Protein AF-A0A254SSS3-F1 (afdb_monomer)

Foldseek 3Di:
DDDDDDDDDDDDDDDDDDDDDDDPDPPPDDDDDDDAWEKEKDKAADPDDKDWAAPDVVCVVVVPRPRTDIDGDDIWIWIQTPQQKIWTWDPPDPFTKIWIAHPVRDTDIDGPVRCVVRHDYDDDPPD

Mean predicted aligned error: 16.06 Å

Radius of gyration: 29.89 Å; Cα contacts (8 Å, |Δi|>4): 158; chains: 1; bounding box: 47×38×108 Å

Solvent-accessible surface area (backbone atoms only — not comparable to full-atom values): 8416 Å² total; per-residue (Å²): 139,92,79,89,81,84,88,77,94,72,90,79,84,84,86,82,82,88,90,80,82,88,79,92,69,89,71,88,65,86,88,70,101,66,88,59,40,50,21,38,62,46,78,52,60,70,93,72,66,77,45,71,56,46,91,47,70,65,37,64,75,72,70,50,59,90,82,27,49,80,42,68,70,73,66,45,54,35,34,49,29,81,82,55,33,42,30,32,60,54,89,85,51,98,63,59,35,34,50,29,30,39,88,83,67,54,76,48,79,32,49,57,67,58,42,61,71,49,37,40,74,64,65,74,89,84,127

Secondary structure (DSSP, 8-state):
-------------------S-----------SS--PEEEEEEEE--SS--EEE-SSHHHHHHT--TTSEEEPPPPEEEEEETTS-EEEE-SS-SS-EEEEE-TT--EEEEEHHHHHHHEEEE-----

pLDDT: mean 74.55, std 17.22, range [40.41, 95.38]

Sequence (127 aa):
MIKKHWKKFLLSLCALFWSGCSDDSSSDSPSAGNKLIACDLEQICPEYGIFYDCENEEDRISGNFENCTMSYPACTDTYYCEDDVTCFQSTDDETKTFDCRDEKDNKTVYTEDEFKSKYYVDGQRIH

Structure (mmCIF, N/CA/C/O backbone):
data_AF-A0A254SSS3-F1
#
_entry.id   AF-A0A254SSS3-F1
#
loop_
_atom_site.group_PDB
_atom_site.id
_atom_site.type_symbol
_atom_site.label_atom_id
_atom_site.label_alt_id
_atom_site.label_comp_id
_atom_site.label_asym_id
_atom_site.label_entity_id
_atom_site.label_seq_id
_atom_site.pdbx_PDB_ins_code
_atom_site.Cartn_x
_atom_site.Cartn_y
_atom_site.Cartn_z
_atom_site.occupancy
_atom_site.B_iso_or_equiv
_atom_site.auth_seq_id
_atom_site.auth_comp_id
_atom_site.auth_asym_id
_atom_site.auth_atom_id
_atom_site.pdbx_PDB_model_num
ATOM 1 N N . MET A 1 1 ? -28.587 -22.514 75.766 1.00 40.41 1 MET A N 1
ATOM 2 C CA . MET A 1 1 ? -27.431 -23.181 76.409 1.00 40.41 1 MET A CA 1
ATOM 3 C C . MET A 1 1 ? -26.254 -23.138 75.451 1.00 40.41 1 MET A C 1
ATOM 5 O O . MET A 1 1 ? -26.290 -23.775 74.410 1.00 40.41 1 MET 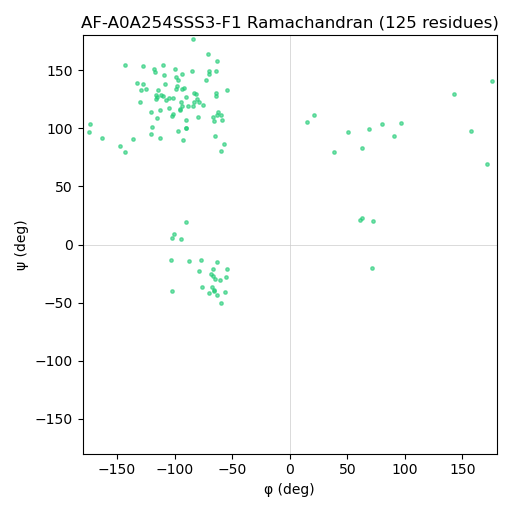A O 1
ATOM 9 N N . ILE A 1 2 ? -25.267 -22.312 75.788 1.00 50.38 2 ILE A N 1
ATOM 10 C CA . ILE A 1 2 ? -24.071 -21.999 75.001 1.00 50.38 2 ILE A CA 1
ATOM 11 C C . ILE A 1 2 ? -22.993 -23.034 75.347 1.00 50.38 2 ILE A C 1
ATOM 13 O O . ILE A 1 2 ? -22.585 -23.129 76.505 1.00 50.38 2 ILE A O 1
ATOM 17 N N . LYS A 1 3 ? -22.532 -23.814 74.366 1.00 55.88 3 LYS A N 1
ATOM 18 C CA . LYS A 1 3 ? -21.337 -24.668 74.483 1.00 55.88 3 LYS A CA 1
ATOM 19 C C . LYS A 1 3 ? -20.357 -24.205 73.402 1.00 55.88 3 LYS A C 1
ATOM 21 O O . LYS A 1 3 ? -20.606 -24.390 72.223 1.00 55.88 3 LYS A O 1
ATOM 26 N N . LYS A 1 4 ? -19.425 -23.320 73.768 1.00 55.06 4 LYS A N 1
ATOM 27 C CA . LYS A 1 4 ? -18.011 -23.653 74.028 1.00 55.06 4 LYS A CA 1
ATOM 28 C C . LYS A 1 4 ? -17.389 -24.464 72.885 1.00 55.06 4 LYS A C 1
ATOM 30 O O . LYS A 1 4 ? -17.483 -25.679 72.909 1.00 55.06 4 LYS A O 1
ATOM 35 N N . HIS A 1 5 ? -16.688 -23.787 71.975 1.00 59.03 5 HIS A N 1
ATOM 36 C CA . HIS A 1 5 ? -15.288 -24.101 71.667 1.00 59.03 5 HIS A CA 1
ATOM 37 C C . HIS A 1 5 ? -14.625 -22.936 70.915 1.00 59.03 5 HIS A C 1
ATOM 39 O O . HIS A 1 5 ? -14.657 -22.815 69.698 1.00 59.03 5 HIS A O 1
ATOM 45 N N . TRP A 1 6 ? -14.026 -22.055 71.717 1.00 54.56 6 TRP A N 1
ATOM 46 C CA . TRP A 1 6 ? -12.891 -21.213 71.353 1.00 54.56 6 TRP A CA 1
ATOM 47 C C . TRP A 1 6 ? -11.673 -22.095 71.020 1.00 54.56 6 TRP A C 1
ATOM 49 O O . TRP A 1 6 ? -11.554 -23.197 71.559 1.00 54.56 6 TRP A O 1
ATOM 59 N N . LYS A 1 7 ? -10.733 -21.527 70.252 1.00 49.38 7 LYS A N 1
ATOM 60 C CA . LYS A 1 7 ? -9.456 -22.078 69.744 1.00 49.38 7 LYS A CA 1
ATOM 61 C C . LYS A 1 7 ? -9.554 -22.762 68.378 1.00 49.38 7 LYS A C 1
ATOM 63 O O . LYS A 1 7 ? -9.687 -23.976 68.287 1.00 49.38 7 LYS A O 1
ATOM 68 N N . LYS A 1 8 ? -9.287 -21.984 67.329 1.00 54.78 8 LYS A N 1
ATOM 69 C CA . LYS A 1 8 ? -7.950 -21.911 66.708 1.00 54.78 8 LYS A CA 1
ATOM 70 C C . LYS A 1 8 ? -7.961 -20.822 65.629 1.00 54.78 8 LYS A C 1
ATOM 72 O O . LYS A 1 8 ? -8.379 -21.049 64.505 1.00 54.78 8 LYS A O 1
ATOM 77 N N . PHE A 1 9 ? -7.490 -19.635 66.009 1.00 56.31 9 PHE A N 1
ATOM 78 C CA . PHE A 1 9 ? -6.799 -18.747 65.079 1.00 56.31 9 PHE A CA 1
ATOM 79 C C . PHE A 1 9 ? -5.530 -19.488 64.627 1.00 56.31 9 PHE A C 1
ATOM 81 O O . PHE A 1 9 ? -4.640 -19.729 65.440 1.00 56.31 9 PHE A O 1
ATOM 88 N N . LEU A 1 10 ? -5.488 -19.889 63.363 1.00 58.09 10 LEU A N 1
ATOM 89 C CA . LEU A 1 10 ? -4.288 -20.224 62.591 1.00 58.09 10 LEU A CA 1
ATOM 90 C C . LEU A 1 10 ? -4.552 -19.549 61.241 1.00 58.09 10 LEU A C 1
ATOM 92 O O . LEU A 1 10 ? -5.378 -20.018 60.473 1.00 58.09 10 LEU A O 1
ATOM 96 N N . LEU A 1 11 ? -4.146 -18.300 61.028 1.00 52.53 11 LEU A N 1
ATOM 97 C CA . LEU A 1 11 ? -2.780 -17.927 60.663 1.00 52.53 11 LEU A CA 1
ATOM 98 C C . LEU A 1 11 ? -2.155 -18.941 59.692 1.00 52.53 11 LEU A C 1
ATOM 100 O O . LEU A 1 11 ? -1.380 -19.805 60.085 1.00 52.53 11 LEU A O 1
ATOM 104 N N . SER A 1 12 ? -2.508 -18.824 58.415 1.00 53.50 12 SER A N 1
ATOM 105 C CA . SER A 1 12 ? -1.631 -19.238 57.322 1.00 53.50 12 SER A CA 1
ATOM 106 C C . SER A 1 12 ? -1.887 -18.313 56.133 1.00 53.50 12 SER A C 1
ATOM 108 O O . SER A 1 12 ? -2.748 -18.539 55.290 1.00 53.50 12 SER A O 1
ATOM 110 N N . LEU A 1 13 ? -1.189 -17.180 56.178 1.00 53.59 13 LEU A N 1
ATOM 111 C CA . LEU A 1 13 ? -0.865 -16.358 55.023 1.00 53.59 13 LEU A CA 1
ATOM 112 C C . LEU A 1 13 ? 0.408 -16.936 54.386 1.00 53.59 13 LEU A C 1
ATOM 114 O O . LEU A 1 13 ? 1.287 -17.410 55.105 1.00 53.59 13 LEU A O 1
ATOM 118 N N . CYS A 1 14 ? 0.489 -16.771 53.065 1.00 52.72 14 CYS A N 1
ATOM 119 C CA . CYS A 1 14 ? 1.656 -16.887 52.181 1.00 52.72 14 CYS A CA 1
ATOM 120 C C . CYS A 1 14 ? 1.879 -18.223 51.442 1.00 52.72 14 CYS A C 1
ATOM 122 O O . CYS A 1 14 ? 2.429 -19.183 51.966 1.00 52.72 14 CYS A O 1
ATOM 124 N N . ALA A 1 15 ? 1.545 -18.146 50.148 1.00 50.53 15 ALA A N 1
ATOM 125 C CA . ALA A 1 15 ? 2.435 -18.402 49.013 1.00 50.53 15 ALA A CA 1
ATOM 126 C C . ALA A 1 15 ? 2.917 -19.836 48.747 1.00 50.53 15 ALA A C 1
ATOM 128 O O . ALA A 1 15 ? 3.954 -20.255 49.242 1.00 50.53 15 ALA A O 1
ATOM 129 N N . LEU A 1 16 ? 2.237 -20.478 47.794 1.00 53.62 16 LEU A N 1
ATOM 130 C CA . LEU A 1 16 ? 2.827 -21.283 46.717 1.00 53.62 16 LEU A CA 1
ATOM 131 C C . LEU A 1 16 ? 1.952 -21.013 45.476 1.00 53.62 16 LEU A C 1
ATOM 133 O O . LEU A 1 16 ? 0.900 -21.614 45.306 1.00 53.62 16 LEU A O 1
ATOM 137 N N . PHE A 1 17 ? 2.124 -19.896 44.768 1.00 50.34 17 PHE A N 1
ATOM 138 C CA . PHE A 1 17 ? 2.997 -19.796 43.592 1.00 50.34 17 PHE A CA 1
ATOM 139 C C . PHE A 1 17 ? 3.419 -21.160 43.004 1.00 50.34 17 PHE A C 1
ATOM 141 O O . PHE A 1 17 ? 4.295 -21.829 43.538 1.00 50.34 17 PHE A O 1
ATOM 148 N N . TRP A 1 18 ? 2.787 -21.479 41.866 1.00 54.44 18 TRP A N 1
ATOM 149 C CA . TRP A 1 18 ? 3.281 -22.274 40.735 1.00 54.44 18 TRP A CA 1
ATOM 150 C C . TRP A 1 18 ? 3.256 -23.799 40.852 1.00 54.44 18 TRP A C 1
ATOM 152 O O . TRP A 1 18 ? 4.148 -24.408 41.429 1.00 54.44 18 TRP A O 1
ATOM 162 N N . SER A 1 19 ? 2.273 -24.409 40.178 1.00 47.38 19 SER A N 1
ATOM 163 C CA 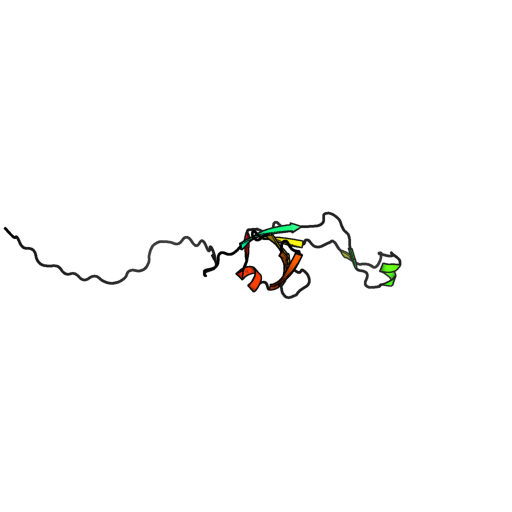. SER A 1 19 ? 2.421 -25.624 39.354 1.00 47.38 19 SER A CA 1
ATOM 164 C C . SER A 1 19 ? 1.100 -25.903 38.625 1.00 47.38 19 SER A C 1
ATOM 166 O O . SER A 1 19 ? 0.151 -26.377 39.245 1.00 47.38 19 SER A O 1
ATOM 168 N N . GLY A 1 20 ? 1.022 -25.603 37.325 1.00 40.75 20 GLY A N 1
ATOM 169 C CA . GLY A 1 20 ? -0.130 -25.978 36.499 1.00 40.75 20 GLY A CA 1
ATOM 170 C C . GLY A 1 20 ? -0.131 -25.368 35.097 1.00 40.75 20 GLY A C 1
ATOM 171 O O . GLY A 1 20 ? -0.934 -24.480 34.855 1.00 40.75 20 GLY A O 1
ATOM 172 N N . CYS A 1 21 ? 0.807 -25.835 34.259 1.00 46.03 21 CYS A N 1
ATOM 173 C CA . CY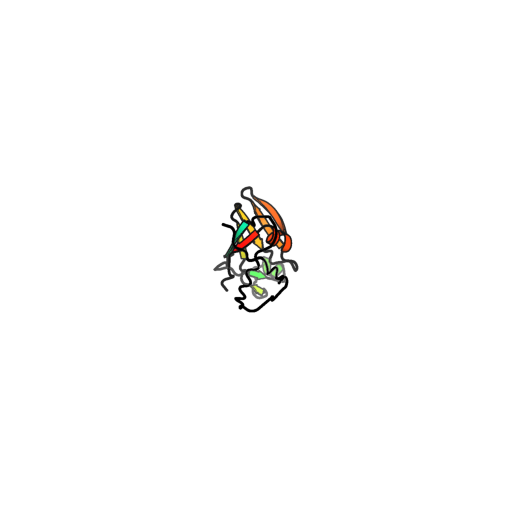S A 1 21 ? 0.884 -25.864 32.780 1.00 46.03 21 CYS A CA 1
ATOM 174 C C . CYS A 1 21 ? 0.002 -24.870 31.993 1.00 46.03 21 CYS A C 1
ATOM 176 O O . CYS A 1 21 ? -1.218 -24.963 32.037 1.00 46.03 21 CYS A O 1
ATOM 178 N N . SER A 1 22 ? 0.565 -23.861 31.318 1.00 50.00 22 SER A N 1
ATOM 179 C CA . SER A 1 22 ? 1.299 -23.928 30.031 1.00 50.00 22 SER A CA 1
ATOM 180 C C . SER A 1 22 ? 0.438 -24.413 28.867 1.00 50.00 22 SER A C 1
ATOM 182 O O . SER A 1 22 ? 0.528 -25.571 28.482 1.00 50.00 22 SER A O 1
ATOM 184 N N . ASP A 1 23 ? -0.307 -23.477 28.283 1.00 40.50 23 ASP A N 1
ATOM 185 C CA . ASP A 1 23 ? -0.490 -23.407 26.837 1.00 40.50 23 ASP A CA 1
ATOM 186 C C . ASP A 1 23 ? 0.054 -22.041 26.405 1.00 40.50 23 ASP A C 1
ATOM 188 O O . ASP A 1 23 ? -0.570 -21.000 26.621 1.00 40.50 23 ASP A O 1
ATOM 192 N N . ASP A 1 24 ? 1.276 -22.047 25.870 1.00 50.28 24 ASP A N 1
ATOM 193 C CA . ASP A 1 24 ? 1.821 -20.931 25.102 1.00 50.28 24 ASP A CA 1
ATOM 194 C C . ASP A 1 24 ? 0.978 -20.798 23.830 1.00 50.28 24 ASP A C 1
ATOM 196 O O . ASP A 1 24 ? 1.208 -21.458 22.819 1.00 50.28 24 ASP A O 1
ATOM 200 N N . SER A 1 25 ? -0.042 -19.952 23.888 1.00 41.22 25 SER A N 1
ATOM 201 C CA . SER A 1 25 ? -0.570 -19.289 22.705 1.00 41.22 25 SER A CA 1
ATOM 202 C C . SER A 1 25 ? -0.249 -17.815 22.861 1.00 41.22 25 SER A C 1
ATOM 204 O O . SER A 1 25 ? -0.997 -17.061 23.482 1.00 41.22 25 SER A O 1
ATOM 206 N N . SER A 1 26 ? 0.910 -17.425 22.324 1.00 49.41 26 SER A N 1
ATOM 207 C CA . SER A 1 26 ? 1.226 -16.038 21.992 1.00 49.41 26 SER A CA 1
ATOM 208 C C . SER A 1 26 ? 0.165 -15.513 21.031 1.00 49.41 26 SER A C 1
ATOM 210 O O . SER A 1 26 ? 0.313 -15.568 19.815 1.00 49.41 26 SER A O 1
ATOM 212 N N . SER A 1 27 ? -0.927 -15.005 21.583 1.00 40.78 27 SER A N 1
ATOM 213 C CA . SER A 1 27 ? -1.702 -13.959 20.944 1.00 40.78 27 SER A CA 1
ATOM 214 C C . SER A 1 27 ? -1.154 -12.644 21.478 1.00 40.78 27 SER A C 1
ATOM 216 O O . SER A 1 27 ? -1.608 -12.158 22.518 1.00 40.78 27 SER A O 1
ATOM 218 N N . ASP A 1 28 ? -0.152 -12.103 20.783 1.00 44.84 28 ASP A N 1
ATOM 219 C CA . ASP A 1 28 ? 0.258 -10.704 20.894 1.00 44.84 28 ASP A CA 1
ATOM 220 C C . ASP A 1 28 ? -0.941 -9.823 20.509 1.00 44.84 28 ASP A C 1
ATOM 222 O O . ASP A 1 28 ? -1.097 -9.373 19.379 1.00 44.84 28 ASP A O 1
ATOM 226 N N . SER A 1 29 ? -1.856 -9.637 21.457 1.00 49.75 29 SER A N 1
ATOM 227 C CA . SER A 1 29 ? -2.894 -8.617 21.395 1.00 49.75 29 SER A CA 1
ATOM 228 C C . SER A 1 29 ? -2.268 -7.311 21.880 1.00 49.75 29 SER A C 1
ATOM 230 O O . SER A 1 29 ? -1.780 -7.282 23.016 1.00 49.75 29 SER A O 1
ATOM 232 N N . PRO A 1 30 ? -2.266 -6.224 21.087 1.00 52.53 30 PRO A N 1
ATOM 233 C CA . PRO A 1 30 ? -1.678 -4.967 21.518 1.00 52.53 30 PRO A CA 1
ATOM 234 C C . PRO A 1 30 ? -2.425 -4.432 22.739 1.00 52.53 30 PRO A C 1
ATOM 236 O O . PRO A 1 30 ? -3.601 -4.067 22.703 1.00 52.53 30 PRO A O 1
ATOM 239 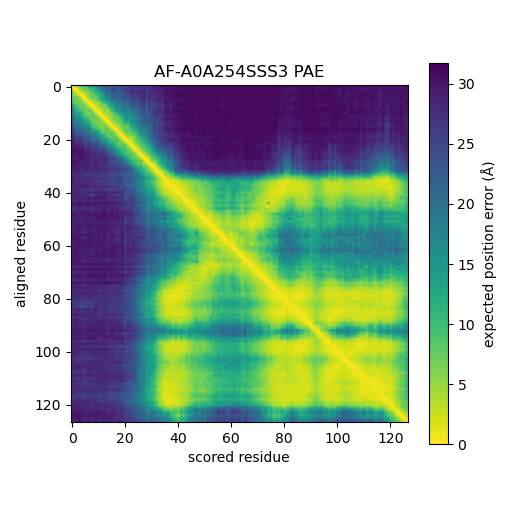N N . SER A 1 31 ? -1.713 -4.391 23.853 1.00 51.03 31 SER A N 1
ATOM 240 C CA . SER A 1 31 ? -2.094 -3.688 25.063 1.00 51.03 31 SER A CA 1
ATOM 241 C C . SER A 1 31 ? -2.116 -2.177 24.804 1.00 51.03 31 SER A C 1
ATOM 243 O O . SER A 1 31 ? -1.043 -1.587 24.720 1.00 51.03 31 SER A O 1
ATOM 245 N N . ALA A 1 32 ? -3.302 -1.559 24.697 1.00 42.59 32 ALA A N 1
ATOM 246 C CA . ALA A 1 32 ? -3.665 -0.256 25.296 1.00 42.59 32 ALA A CA 1
ATOM 247 C C . ALA A 1 32 ? -4.845 0.432 24.571 1.00 42.59 32 ALA A C 1
ATOM 249 O O . ALA A 1 32 ? -4.663 1.171 23.612 1.00 42.59 32 ALA A O 1
ATOM 250 N N . GLY A 1 33 ? -6.060 0.275 25.106 1.00 49.06 33 GLY A N 1
ATOM 251 C CA . GLY A 1 33 ? -7.089 1.331 25.156 1.00 49.06 33 GLY A CA 1
ATOM 252 C C . GLY A 1 33 ? -7.813 1.783 23.879 1.00 49.06 33 GLY A C 1
ATOM 253 O O . GLY A 1 33 ? -8.909 2.322 24.014 1.00 49.06 33 GLY A O 1
ATOM 254 N N . ASN A 1 34 ? -7.285 1.547 22.680 1.00 60.50 34 ASN A N 1
ATOM 255 C CA . ASN A 1 34 ? -7.914 1.958 21.423 1.00 60.50 34 ASN A CA 1
ATOM 256 C C . ASN A 1 34 ? -8.294 0.726 20.597 1.00 60.50 34 ASN A C 1
ATOM 258 O O . ASN A 1 34 ? -7.473 -0.161 20.375 1.00 60.50 34 ASN A O 1
ATOM 262 N N . LYS A 1 35 ? -9.553 0.663 20.152 1.00 82.38 35 LYS A N 1
ATOM 263 C CA . LYS A 1 35 ? -10.014 -0.363 19.212 1.00 82.38 35 LYS A CA 1
ATOM 264 C C . LYS A 1 35 ? -9.299 -0.122 17.876 1.00 82.38 35 LYS A C 1
ATOM 266 O O . LYS A 1 35 ? -9.580 0.883 17.231 1.00 82.38 35 LYS A O 1
ATOM 271 N N . LEU A 1 36 ? -8.372 -1.007 17.508 1.00 86.31 36 LEU A N 1
ATOM 272 C CA . LEU A 1 36 ? -7.731 -0.990 16.191 1.00 86.31 36 LEU A CA 1
ATOM 273 C C . LEU A 1 36 ? -8.773 -1.256 15.100 1.00 86.31 36 LEU A C 1
ATOM 275 O O . LEU A 1 36 ? -9.761 -1.957 15.338 1.00 86.31 36 LEU A O 1
ATOM 279 N N . ILE A 1 37 ? -8.548 -0.680 13.925 1.00 90.25 37 ILE A N 1
ATOM 280 C CA . ILE A 1 37 ? -9.398 -0.869 12.746 1.00 90.25 37 ILE A CA 1
ATOM 281 C C . ILE A 1 37 ? -8.858 -2.067 11.969 1.00 90.25 37 ILE A C 1
ATOM 283 O O . ILE A 1 37 ? -7.660 -2.117 11.691 1.00 90.25 37 ILE A O 1
ATOM 287 N N . ALA A 1 38 ? -9.714 -3.039 11.660 1.00 90.50 38 ALA A N 1
ATOM 288 C CA . ALA A 1 38 ? -9.292 -4.199 10.888 1.00 90.50 38 ALA A CA 1
ATOM 289 C C . ALA A 1 38 ? -9.061 -3.809 9.420 1.00 90.50 38 ALA A C 1
ATOM 291 O O . ALA A 1 38 ? -9.812 -3.000 8.872 1.00 90.50 38 ALA A O 1
ATOM 292 N N . CYS A 1 39 ? -8.027 -4.378 8.804 1.00 91.50 39 CYS A N 1
ATOM 293 C CA . CYS A 1 39 ? -7.778 -4.280 7.373 1.00 91.50 39 CYS A CA 1
ATOM 294 C C . CYS A 1 39 ? -7.471 -5.653 6.781 1.00 91.50 39 CYS A C 1
ATOM 296 O O . CYS A 1 39 ? -6.689 -6.416 7.350 1.00 91.50 39 CYS A O 1
ATOM 298 N N . ASP A 1 40 ? -8.011 -5.912 5.600 1.00 90.50 40 ASP A N 1
ATOM 299 C CA . ASP A 1 40 ? -7.729 -7.107 4.818 1.00 90.50 40 ASP A CA 1
ATOM 300 C C . ASP A 1 40 ? -6.567 -6.829 3.859 1.00 90.50 40 ASP A C 1
ATOM 302 O O . ASP A 1 40 ? -6.530 -5.788 3.199 1.00 90.50 40 ASP A O 1
ATOM 306 N N . LEU A 1 41 ? -5.606 -7.753 3.783 1.00 89.69 41 LEU A N 1
ATOM 307 C CA . LEU A 1 41 ? -4.494 -7.684 2.833 1.00 89.69 41 LEU A CA 1
ATOM 308 C C . LEU A 1 41 ? -4.839 -8.457 1.557 1.00 89.69 41 LEU A C 1
ATOM 310 O O . LEU A 1 41 ? -4.980 -9.680 1.588 1.00 89.69 41 LEU A O 1
ATOM 314 N N . GLU A 1 42 ? -4.869 -7.757 0.428 1.00 87.06 42 GLU A N 1
ATOM 315 C CA . GLU A 1 42 ? -4.978 -8.342 -0.905 1.00 87.06 42 GLU A CA 1
ATOM 316 C C . GLU A 1 42 ? -3.708 -8.057 -1.713 1.00 87.06 42 GLU A C 1
ATOM 318 O O . GLU A 1 42 ? -3.273 -6.911 -1.852 1.00 87.06 42 GLU A O 1
ATOM 323 N N . GLN A 1 43 ? -3.100 -9.109 -2.262 1.00 84.62 43 GLN A N 1
ATOM 324 C CA . GLN A 1 43 ? -1.974 -8.975 -3.178 1.00 84.62 43 GLN A CA 1
ATOM 325 C C . GLN A 1 43 ? -2.485 -9.002 -4.616 1.00 84.62 43 GLN A C 1
ATOM 327 O O . GLN A 1 43 ? -3.005 -10.011 -5.091 1.00 84.62 43 GLN A O 1
ATOM 332 N N . ILE A 1 44 ? -2.304 -7.887 -5.316 1.00 81.62 44 ILE A N 1
ATOM 333 C CA . ILE A 1 44 ? -2.732 -7.728 -6.701 1.00 81.62 44 ILE A CA 1
ATOM 334 C C . ILE A 1 44 ? -1.497 -7.875 -7.588 1.00 81.62 44 ILE A C 1
ATOM 336 O O . ILE A 1 44 ? -0.602 -7.029 -7.581 1.00 81.62 44 ILE A O 1
ATOM 340 N N . CYS A 1 45 ? -1.443 -8.968 -8.347 1.00 82.50 45 CYS A N 1
ATOM 341 C CA . CYS A 1 45 ? -0.399 -9.228 -9.332 1.00 82.50 45 CYS A CA 1
ATOM 342 C C . CYS A 1 45 ? -0.978 -9.060 -10.744 1.00 82.50 45 CYS A C 1
ATOM 344 O O . CYS A 1 45 ? -1.957 -9.730 -11.080 1.00 82.50 45 CYS A O 1
ATOM 346 N N . PRO A 1 46 ? -0.403 -8.208 -11.599 1.00 81.19 46 PRO A N 1
ATOM 347 C CA . PRO A 1 46 ? -0.808 -8.158 -13.000 1.00 81.19 46 PRO A CA 1
ATOM 348 C C . PRO A 1 46 ? -0.488 -9.478 -13.720 1.00 81.19 46 PRO A C 1
ATOM 350 O O . PRO A 1 46 ? 0.642 -9.959 -13.698 1.00 81.19 46 PRO A O 1
ATOM 353 N N . GLU A 1 47 ? -1.494 -10.055 -14.386 1.00 77.12 47 GLU A N 1
ATOM 354 C CA . GLU A 1 47 ? -1.370 -11.327 -15.123 1.00 77.12 47 GLU A CA 1
ATOM 355 C C . GLU A 1 47 ? -0.487 -11.216 -16.374 1.00 77.12 47 GLU A C 1
ATOM 357 O O . GLU A 1 47 ? 0.073 -12.200 -16.857 1.00 77.12 47 GLU A O 1
ATOM 362 N N . TYR A 1 48 ? -0.388 -10.010 -16.926 1.00 75.19 48 TYR A N 1
ATOM 363 C CA . TYR A 1 48 ? 0.389 -9.698 -18.111 1.00 75.19 48 TYR A CA 1
ATOM 364 C C . TYR A 1 48 ? 1.018 -8.317 -17.964 1.00 75.19 48 TYR A C 1
ATOM 366 O O . TYR A 1 48 ? 0.515 -7.436 -17.269 1.00 75.19 48 TYR A O 1
ATOM 374 N N . GLY A 1 49 ? 2.120 -8.119 -18.669 1.00 74.62 49 GLY A N 1
ATOM 375 C CA . GLY A 1 49 ? 2.894 -6.893 -18.609 1.00 74.62 49 GLY A CA 1
ATOM 376 C C . GLY A 1 49 ? 4.363 -7.242 -18.705 1.00 7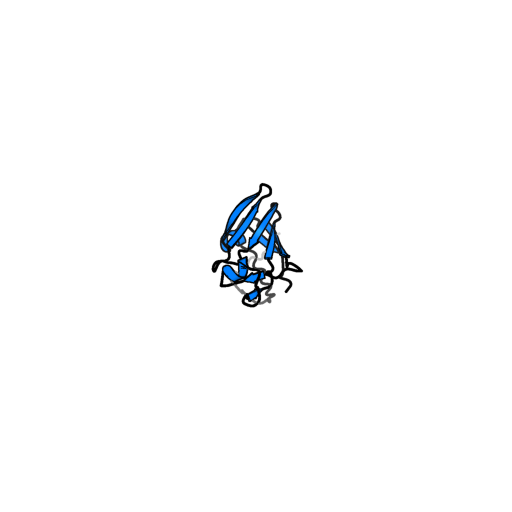4.62 49 GLY A C 1
ATOM 377 O O . GLY A 1 49 ? 4.844 -8.138 -18.018 1.00 74.62 49 GLY A O 1
ATOM 378 N N . ILE A 1 50 ? 5.059 -6.562 -19.604 1.00 81.62 50 ILE A N 1
ATOM 379 C CA . ILE A 1 50 ? 6.505 -6.648 -19.730 1.00 81.62 50 ILE A CA 1
ATOM 380 C C . ILE A 1 50 ? 6.995 -5.211 -19.743 1.00 81.62 50 ILE A C 1
ATOM 382 O O . ILE A 1 50 ? 6.556 -4.413 -20.576 1.00 81.62 50 ILE A O 1
ATOM 386 N N . PHE A 1 51 ? 7.872 -4.887 -18.805 1.00 81.69 51 PHE A N 1
ATOM 387 C CA . PHE A 1 51 ? 8.579 -3.621 -18.779 1.00 81.69 51 PHE A CA 1
ATOM 388 C C . PHE A 1 51 ? 9.957 -3.802 -19.403 1.00 81.69 51 PHE A C 1
ATOM 390 O O . PHE A 1 51 ? 10.601 -4.837 -19.231 1.00 81.69 51 PHE A O 1
ATOM 397 N N . TYR A 1 52 ? 10.387 -2.793 -20.151 1.00 82.38 52 TYR A N 1
ATOM 398 C CA . TYR A 1 52 ? 11.722 -2.728 -20.723 1.00 82.38 52 TYR A CA 1
ATOM 399 C C . TYR A 1 52 ? 12.444 -1.546 -20.096 1.00 82.38 52 TYR A C 1
ATOM 401 O O . TYR A 1 52 ? 12.127 -0.393 -20.396 1.00 82.38 52 TYR A O 1
ATOM 409 N N . ASP A 1 53 ? 13.413 -1.846 -19.241 1.00 83.06 53 ASP A N 1
ATOM 410 C CA . ASP A 1 53 ? 14.308 -0.853 -18.667 1.00 83.06 53 ASP A CA 1
ATOM 411 C C . ASP A 1 53 ? 15.524 -0.708 -19.579 1.00 83.06 53 ASP A C 1
ATOM 413 O O . ASP A 1 53 ? 16.427 -1.547 -19.615 1.00 83.06 53 ASP A O 1
ATOM 417 N N . CYS A 1 54 ? 15.500 0.350 -20.384 1.00 84.38 54 CYS A N 1
ATOM 418 C CA . CYS A 1 54 ? 16.588 0.719 -21.278 1.00 84.38 54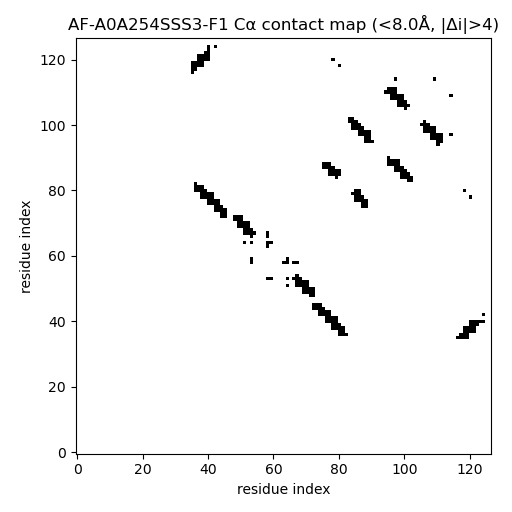 CYS A CA 1
ATOM 419 C C . CYS A 1 54 ? 17.490 1.737 -20.570 1.00 84.38 54 CYS A C 1
ATOM 421 O O . CYS A 1 54 ? 17.018 2.808 -20.191 1.00 84.38 54 CYS A O 1
ATOM 423 N N . GLU A 1 55 ? 18.786 1.445 -20.434 1.00 83.75 55 GLU A N 1
ATOM 424 C CA . GLU A 1 55 ? 19.752 2.414 -19.887 1.00 83.75 55 GLU A CA 1
ATOM 425 C C . GLU A 1 55 ? 19.950 3.620 -20.821 1.00 83.75 55 GLU A C 1
ATOM 427 O O . GLU A 1 55 ? 20.268 4.720 -20.370 1.00 83.75 55 GLU A O 1
ATOM 432 N N . ASN A 1 56 ? 19.745 3.423 -22.128 1.00 83.31 56 ASN A N 1
ATOM 433 C CA . ASN A 1 56 ? 19.867 4.458 -23.147 1.00 83.31 56 ASN A CA 1
ATOM 434 C C . ASN A 1 56 ? 18.486 4.981 -23.579 1.00 83.31 56 ASN A C 1
ATOM 436 O O . ASN A 1 56 ? 17.618 4.223 -24.021 1.00 83.31 56 ASN A O 1
ATOM 440 N N . GLU A 1 57 ? 18.291 6.299 -23.505 1.00 79.50 57 GLU A N 1
ATOM 441 C CA . GLU A 1 57 ? 17.044 6.950 -23.920 1.00 79.50 57 GLU A CA 1
ATOM 442 C C . GLU A 1 57 ? 16.773 6.812 -25.428 1.00 79.50 57 GLU A C 1
ATOM 444 O O . GLU A 1 57 ? 15.608 6.752 -25.832 1.00 79.50 57 GLU A O 1
ATOM 449 N N . GLU A 1 58 ? 17.814 6.713 -26.265 1.00 79.31 58 GLU A N 1
ATOM 450 C CA . GLU A 1 58 ? 17.666 6.555 -27.720 1.00 79.31 58 GLU A CA 1
ATOM 451 C C . GLU A 1 58 ? 17.050 5.201 -28.101 1.00 79.31 58 GLU A C 1
ATOM 453 O O . GLU A 1 58 ? 16.212 5.131 -29.005 1.00 79.31 58 GLU A O 1
ATOM 458 N N . ASP A 1 59 ? 17.395 4.134 -27.377 1.00 76.62 59 ASP A N 1
ATOM 459 C CA . ASP A 1 59 ? 16.827 2.793 -27.573 1.00 76.62 59 ASP A CA 1
ATOM 460 C C . ASP A 1 59 ? 15.329 2.784 -27.220 1.00 76.62 59 ASP A C 1
ATOM 462 O O . ASP A 1 59 ? 14.498 2.247 -27.960 1.00 76.62 59 ASP A O 1
ATOM 466 N N . ARG A 1 60 ? 14.953 3.514 -26.160 1.00 70.81 60 ARG A N 1
ATOM 467 C CA . ARG A 1 60 ? 13.552 3.678 -25.746 1.00 70.81 60 ARG A CA 1
ATOM 468 C C . ARG A 1 60 ? 12.716 4.445 -26.776 1.00 70.81 60 ARG A C 1
ATOM 470 O O . ARG A 1 60 ? 11.563 4.092 -27.010 1.00 70.81 60 ARG A O 1
ATOM 477 N N . ILE A 1 61 ? 13.274 5.495 -27.383 1.00 78.25 61 ILE A N 1
ATOM 478 C CA . ILE A 1 61 ? 12.572 6.326 -28.380 1.00 78.25 61 ILE A CA 1
ATOM 479 C C . ILE A 1 61 ? 12.494 5.615 -29.737 1.00 78.25 61 ILE A C 1
ATOM 481 O O . ILE A 1 61 ? 11.488 5.731 -30.438 1.00 78.25 61 ILE A O 1
ATOM 485 N N . SER A 1 62 ? 13.543 4.881 -30.112 1.00 81.94 62 SER A N 1
ATOM 486 C CA . SER A 1 62 ? 13.611 4.152 -31.383 1.00 81.94 62 SER A CA 1
ATOM 487 C C . SER A 1 62 ? 12.793 2.856 -31.391 1.00 81.94 62 SER A C 1
ATOM 489 O O . SER A 1 62 ? 12.541 2.310 -32.466 1.00 81.94 62 SER A O 1
ATOM 491 N N . GLY A 1 63 ? 12.349 2.379 -30.222 1.00 75.25 63 GLY A N 1
ATOM 492 C CA . GLY A 1 63 ? 11.636 1.107 -30.080 1.00 75.25 63 GLY A CA 1
ATOM 493 C C . GLY A 1 63 ? 12.546 -0.108 -30.268 1.00 75.25 63 GLY A C 1
ATOM 494 O O . GLY A 1 63 ? 12.058 -1.195 -30.583 1.00 75.25 63 GLY A O 1
ATOM 495 N N . ASN A 1 64 ? 13.861 0.074 -30.111 1.00 79.69 64 ASN A N 1
ATOM 496 C CA . ASN A 1 64 ? 14.830 -1.007 -30.146 1.00 79.69 64 ASN A CA 1
ATOM 497 C C . ASN A 1 64 ? 15.040 -1.563 -28.733 1.00 79.69 64 ASN A C 1
ATOM 499 O O . ASN A 1 64 ? 15.784 -1.000 -27.937 1.00 79.69 64 ASN A O 1
ATOM 503 N N . PHE A 1 65 ? 14.393 -2.687 -28.431 1.00 80.69 65 PHE A N 1
ATOM 504 C CA . PHE A 1 65 ? 14.457 -3.307 -27.106 1.00 80.69 65 PHE A CA 1
ATOM 505 C C . PHE A 1 65 ? 15.530 -4.397 -26.975 1.00 80.69 65 PHE A C 1
ATOM 507 O O . PHE A 1 65 ? 15.604 -5.033 -25.926 1.00 80.69 65 PHE A O 1
ATOM 514 N N . GLU A 1 66 ? 16.366 -4.629 -27.997 1.00 81.69 66 GLU A N 1
ATOM 515 C CA . GLU A 1 66 ? 17.398 -5.684 -27.961 1.00 81.69 66 GLU A CA 1
ATOM 516 C C . GLU A 1 66 ? 18.412 -5.486 -26.823 1.00 81.69 66 GLU A C 1
ATOM 518 O O . GLU A 1 66 ? 18.908 -6.465 -26.269 1.00 81.69 66 GLU A O 1
ATOM 523 N N . ASN A 1 67 ? 18.675 -4.230 -26.447 1.00 82.75 67 ASN A N 1
ATOM 524 C CA . ASN A 1 67 ? 19.612 -3.863 -25.381 1.00 82.75 67 ASN A CA 1
ATOM 525 C C . ASN A 1 67 ? 18.923 -3.478 -24.061 1.00 82.75 67 ASN A C 1
ATOM 527 O O . ASN A 1 67 ? 19.592 -3.025 -23.135 1.00 82.75 67 ASN A O 1
ATOM 531 N N . CYS A 1 68 ? 17.599 -3.615 -23.965 1.00 84.69 68 CYS A N 1
ATOM 532 C CA . CYS A 1 68 ? 16.862 -3.253 -22.759 1.00 84.69 68 CYS A CA 1
ATOM 533 C C . CYS A 1 68 ? 16.691 -4.464 -21.842 1.00 84.69 68 CYS A C 1
ATOM 535 O O . CYS A 1 68 ? 16.513 -5.597 -22.295 1.00 84.69 68 CYS A O 1
ATOM 537 N N . THR A 1 69 ? 16.695 -4.224 -20.534 1.00 85.88 69 THR A N 1
ATOM 538 C CA . THR A 1 69 ? 16.430 -5.276 -19.556 1.00 85.88 69 THR A CA 1
ATOM 539 C C . THR A 1 69 ? 14.933 -5.524 -19.479 1.00 85.88 69 THR A C 1
ATOM 541 O O . THR A 1 69 ? 14.152 -4.617 -19.203 1.00 85.88 69 THR A O 1
ATOM 544 N N . MET A 1 70 ? 14.531 -6.767 -19.729 1.00 82.25 70 MET A N 1
ATOM 545 C CA . MET A 1 70 ? 13.144 -7.190 -19.600 1.00 82.25 70 MET A CA 1
ATOM 546 C C . MET A 1 70 ? 12.821 -7.477 -18.131 1.00 82.25 70 MET A C 1
ATOM 548 O O . MET A 1 70 ? 13.479 -8.309 -17.506 1.00 82.25 70 MET A O 1
ATOM 552 N N . SER A 1 71 ? 11.785 -6.832 -17.607 1.00 82.19 71 SER A N 1
ATOM 553 C CA . SER A 1 71 ? 11.277 -7.039 -16.252 1.00 82.19 71 SER A CA 1
ATOM 554 C C . SER A 1 71 ? 9.777 -7.320 -16.267 1.00 82.19 71 SER A C 1
ATOM 556 O O . SER A 1 71 ? 9.053 -6.911 -17.179 1.00 82.19 71 SER A O 1
ATOM 558 N N . TYR A 1 72 ? 9.309 -8.029 -15.244 1.00 79.75 72 TYR A N 1
ATOM 559 C CA . TYR A 1 72 ? 7.888 -8.253 -15.015 1.00 79.75 72 TYR A CA 1
ATOM 560 C C . TYR A 1 72 ? 7.381 -7.266 -13.962 1.00 79.75 72 TYR A C 1
ATOM 562 O O . TYR A 1 72 ? 8.113 -6.946 -13.023 1.00 79.75 72 TYR A O 1
ATOM 570 N N . PRO A 1 73 ? 6.140 -6.776 -14.098 1.00 79.25 73 PRO A N 1
ATOM 571 C CA . PRO A 1 73 ? 5.517 -5.955 -13.072 1.00 79.25 73 PRO A CA 1
ATOM 572 C C . PRO A 1 73 ? 5.535 -6.663 -11.710 1.00 79.25 73 PRO A C 1
ATOM 574 O O . PRO A 1 73 ? 5.172 -7.836 -11.605 1.00 79.25 73 PRO A O 1
ATOM 577 N N . ALA A 1 74 ? 5.937 -5.940 -10.666 1.00 79.25 74 ALA A N 1
ATOM 578 C CA . ALA A 1 74 ? 5.849 -6.432 -9.298 1.00 79.25 74 ALA A CA 1
ATOM 579 C C . ALA A 1 74 ? 4.383 -6.507 -8.840 1.00 79.25 74 ALA A C 1
ATOM 581 O O . ALA A 1 74 ? 3.545 -5.708 -9.263 1.00 79.25 74 ALA A O 1
ATOM 582 N N . CYS A 1 75 ? 4.083 -7.457 -7.954 1.00 81.88 75 CYS A N 1
ATOM 583 C CA . CYS A 1 75 ? 2.806 -7.481 -7.253 1.00 81.88 75 CYS A CA 1
ATOM 584 C C . CYS A 1 75 ? 2.729 -6.328 -6.251 1.00 81.88 75 CYS A C 1
ATOM 586 O O . CYS A 1 75 ? 3.731 -5.968 -5.629 1.00 81.88 75 CYS A O 1
ATOM 588 N N . THR A 1 76 ? 1.530 -5.790 -6.061 1.00 83.06 76 THR A N 1
ATOM 589 C CA . THR A 1 76 ? 1.267 -4.712 -5.108 1.00 83.06 76 THR A CA 1
ATOM 590 C C . THR A 1 76 ? 0.408 -5.217 -3.958 1.00 83.06 76 THR A C 1
ATOM 592 O O . THR A 1 76 ? -0.657 -5.793 -4.188 1.00 83.06 76 THR A O 1
ATOM 595 N N . ASP A 1 77 ? 0.852 -4.963 -2.729 1.00 87.19 77 ASP A N 1
ATOM 596 C CA . ASP A 1 77 ? 0.091 -5.250 -1.514 1.00 87.19 77 ASP A CA 1
ATOM 597 C C . ASP A 1 77 ? -0.871 -4.085 -1.224 1.00 87.19 77 ASP A C 1
ATOM 599 O O . ASP A 1 77 ? -0.436 -2.946 -1.008 1.00 87.19 77 ASP A O 1
ATOM 603 N N . THR A 1 78 ? -2.170 -4.383 -1.216 1.00 89.06 78 THR A N 1
ATOM 604 C CA . THR A 1 78 ? -3.258 -3.434 -0.949 1.00 89.06 78 THR A CA 1
ATOM 605 C C . THR A 1 78 ? -3.965 -3.814 0.345 1.00 89.06 78 THR A C 1
ATOM 607 O O . THR A 1 78 ? -4.293 -4.978 0.559 1.00 89.06 78 THR A O 1
ATOM 610 N N . TYR A 1 79 ? -4.198 -2.836 1.213 1.00 91.50 79 TYR A N 1
ATOM 611 C CA . TYR A 1 79 ? -4.848 -3.016 2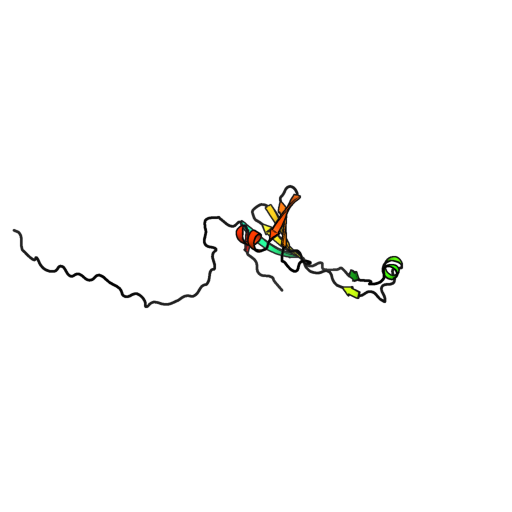.506 1.00 91.50 79 TYR A CA 1
ATOM 612 C C . TYR A 1 79 ? -6.207 -2.317 2.478 1.00 91.50 79 TYR A C 1
ATOM 614 O O . TYR A 1 79 ? -6.260 -1.090 2.359 1.00 91.50 79 TYR A O 1
ATOM 622 N N . TYR A 1 80 ? -7.288 -3.082 2.595 1.00 91.12 80 TYR A N 1
ATOM 623 C CA . TYR A 1 80 ? -8.660 -2.574 2.623 1.00 91.12 80 TYR A CA 1
ATOM 624 C C . TYR A 1 80 ? -9.175 -2.552 4.058 1.00 91.12 80 TYR A C 1
ATOM 626 O O . TYR A 1 80 ? -9.347 -3.604 4.665 1.00 91.12 80 TYR A O 1
ATOM 634 N N . CYS A 1 81 ? -9.392 -1.364 4.615 1.00 92.44 81 CYS A N 1
ATOM 635 C CA . CYS A 1 81 ? -9.727 -1.186 6.024 1.00 92.44 81 CYS A CA 1
ATOM 636 C C . CYS A 1 81 ? -11.230 -0.971 6.262 1.00 92.44 81 CYS A C 1
ATOM 638 O O . CYS A 1 81 ? -11.929 -0.399 5.428 1.00 92.44 81 CYS A O 1
ATOM 640 N N . GLU A 1 82 ? -11.725 -1.375 7.438 1.00 91.88 82 GLU A N 1
ATOM 641 C CA . GLU A 1 82 ? -13.135 -1.214 7.846 1.00 91.88 82 GLU A CA 1
ATOM 642 C C . GLU A 1 82 ? -13.592 0.254 7.968 1.00 91.88 82 GLU A C 1
ATOM 644 O O . GLU A 1 82 ? -14.791 0.512 8.059 1.00 91.88 82 GLU A O 1
ATOM 649 N N . ASP A 1 83 ? -12.665 1.219 8.013 1.00 92.00 83 ASP A N 1
ATOM 650 C CA . ASP A 1 83 ? -12.957 2.660 8.022 1.00 92.00 83 ASP A CA 1
ATOM 651 C C . ASP A 1 83 ? -13.034 3.277 6.614 1.00 92.00 83 ASP A C 1
ATOM 653 O O . ASP A 1 83 ? -12.911 4.494 6.475 1.00 92.00 83 ASP A O 1
ATOM 657 N N . ASP A 1 84 ? -13.228 2.444 5.584 1.00 90.50 84 ASP A N 1
ATOM 658 C CA . ASP A 1 84 ? -13.285 2.821 4.165 1.00 90.50 84 ASP A CA 1
ATOM 659 C C . ASP A 1 84 ? -11.984 3.465 3.646 1.00 90.50 84 ASP A C 1
ATOM 661 O O . ASP A 1 84 ? -11.964 4.165 2.629 1.00 90.50 84 ASP A O 1
ATOM 665 N N . VAL A 1 85 ? -10.869 3.216 4.338 1.00 94.12 85 VAL A N 1
ATOM 666 C CA . VAL A 1 85 ? -9.531 3.618 3.907 1.00 94.12 85 VAL A CA 1
ATOM 667 C C . VAL A 1 85 ? -8.883 2.478 3.132 1.00 94.12 85 VAL A C 1
ATOM 669 O O . VAL A 1 85 ? -8.880 1.325 3.560 1.00 94.12 85 VAL A O 1
ATOM 672 N N . THR A 1 86 ? -8.286 2.808 1.989 1.00 93.44 86 THR A N 1
ATOM 673 C CA . THR A 1 86 ? -7.444 1.878 1.228 1.00 93.44 86 THR A CA 1
ATOM 674 C C . THR A 1 86 ? -5.996 2.323 1.315 1.00 93.44 86 THR A C 1
ATOM 676 O O . THR A 1 86 ? -5.693 3.479 1.015 1.00 93.44 86 THR A O 1
ATOM 679 N N . CYS A 1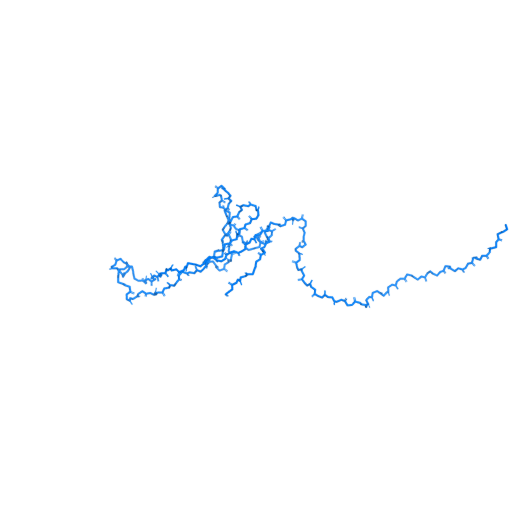 87 ? -5.099 1.423 1.706 1.00 92.75 87 CYS A N 1
ATOM 680 C CA . CYS A 1 87 ? -3.673 1.704 1.821 1.00 92.75 87 CYS A CA 1
ATOM 681 C C . CYS A 1 87 ? -2.829 0.840 0.887 1.00 92.75 87 CYS A C 1
ATOM 683 O O . CYS A 1 87 ? -3.167 -0.306 0.612 1.00 92.75 87 CYS A O 1
ATOM 685 N N . PHE A 1 88 ? -1.687 1.371 0.462 1.00 90.62 88 PHE A N 1
ATOM 686 C CA . PHE A 1 88 ? -0.705 0.681 -0.369 1.00 90.62 88 PHE A CA 1
ATOM 687 C C . PHE A 1 88 ? 0.672 0.774 0.276 1.00 90.62 88 PHE A C 1
ATOM 689 O O . PHE A 1 88 ? 1.060 1.834 0.772 1.00 90.62 88 PHE A O 1
ATOM 696 N N . GLN A 1 89 ? 1.424 -0.324 0.261 1.00 87.56 89 GLN A N 1
ATOM 697 C CA . GLN A 1 89 ? 2.815 -0.304 0.706 1.00 87.56 89 GLN A CA 1
ATOM 698 C C . GLN A 1 89 ? 3.721 0.227 -0.412 1.00 87.56 89 GLN A C 1
ATOM 700 O O . GLN A 1 89 ? 3.675 -0.272 -1.534 1.00 87.56 89 GLN A O 1
ATOM 705 N N . SER A 1 90 ? 4.569 1.207 -0.092 1.00 82.38 90 SER A N 1
ATOM 706 C CA . SER A 1 90 ? 5.613 1.680 -1.008 1.00 82.38 90 SER A CA 1
ATOM 707 C C . SER A 1 90 ? 6.632 0.567 -1.275 1.00 82.38 90 SER A C 1
ATOM 709 O O . SER A 1 90 ? 7.122 -0.069 -0.337 1.00 82.38 90 SER A O 1
ATOM 711 N N . THR A 1 91 ? 6.941 0.325 -2.551 1.00 69.44 91 THR A N 1
ATOM 712 C CA . THR A 1 91 ? 7.948 -0.653 -2.998 1.00 69.44 91 THR A CA 1
ATOM 713 C C . THR A 1 91 ? 9.359 -0.076 -3.072 1.00 69.44 91 THR A C 1
ATOM 715 O O . THR A 1 91 ? 10.316 -0.843 -3.161 1.00 69.44 91 THR A O 1
ATOM 718 N N . ASP A 1 92 ? 9.488 1.252 -3.027 1.00 65.75 92 ASP A N 1
ATOM 719 C CA . ASP A 1 92 ? 10.701 1.956 -3.458 1.00 65.75 92 ASP A CA 1
ATOM 720 C C . ASP A 1 92 ? 11.575 2.446 -2.291 1.00 65.75 92 ASP A C 1
ATOM 722 O O . ASP A 1 92 ? 12.729 2.823 -2.490 1.00 65.75 92 ASP A O 1
ATOM 726 N N . ASP A 1 93 ? 11.050 2.433 -1.065 1.00 61.25 93 ASP A N 1
ATOM 727 C CA . ASP A 1 93 ? 11.712 3.027 0.095 1.00 61.25 93 ASP A CA 1
ATOM 728 C C . ASP A 1 93 ? 12.478 1.984 0.935 1.00 61.25 93 ASP A C 1
ATOM 730 O O . ASP A 1 93 ? 11.943 0.932 1.291 1.00 61.25 93 ASP A O 1
ATOM 734 N N . GLU A 1 94 ? 13.708 2.314 1.368 1.00 67.19 94 GLU A N 1
ATOM 735 C CA . GLU A 1 94 ? 14.423 1.562 2.425 1.00 67.19 94 GLU A CA 1
ATOM 736 C C . GLU A 1 94 ? 13.585 1.474 3.718 1.00 67.19 94 GLU A C 1
ATOM 738 O O . GLU A 1 94 ? 13.700 0.525 4.498 1.00 67.19 94 GLU A O 1
ATOM 743 N N . THR A 1 95 ? 12.717 2.466 3.935 1.00 71.56 95 THR A N 1
ATOM 744 C CA . THR A 1 95 ? 11.743 2.534 5.025 1.00 71.56 95 THR A CA 1
ATOM 745 C C . THR A 1 95 ? 10.342 2.238 4.507 1.00 71.56 95 THR A C 1
ATOM 747 O O . THR A 1 95 ? 9.797 3.020 3.737 1.00 71.56 95 THR A O 1
ATOM 750 N N . LYS A 1 96 ? 9.709 1.163 4.981 1.00 81.31 96 LYS A N 1
ATOM 751 C CA . LYS A 1 96 ? 8.332 0.814 4.602 1.00 81.31 96 LYS A CA 1
ATOM 752 C C . LYS A 1 96 ? 7.354 1.932 4.985 1.00 81.31 96 LYS A C 1
ATOM 754 O O . LYS A 1 96 ? 7.102 2.162 6.169 1.00 81.31 96 LYS A O 1
ATOM 759 N N . THR A 1 97 ? 6.792 2.600 3.982 1.00 90.56 97 THR A N 1
ATOM 760 C CA . THR A 1 97 ? 5.718 3.589 4.138 1.00 90.56 97 THR A CA 1
ATOM 761 C C . THR A 1 97 ? 4.402 3.050 3.581 1.00 90.56 97 THR A C 1
ATOM 763 O O . THR A 1 97 ? 4.388 2.170 2.715 1.00 90.56 97 THR A O 1
ATOM 766 N N . PHE A 1 98 ? 3.291 3.564 4.109 1.00 91.06 98 PHE A N 1
ATOM 767 C CA . PHE A 1 98 ? 1.933 3.193 3.724 1.00 91.06 98 PHE A CA 1
ATOM 768 C C . PHE A 1 98 ? 1.196 4.428 3.211 1.00 91.06 98 PHE A C 1
ATOM 770 O O . PHE A 1 98 ? 0.952 5.370 3.965 1.00 91.06 98 PHE A O 1
ATOM 777 N N . ASP A 1 99 ? 0.851 4.428 1.928 1.00 92.94 99 ASP A N 1
ATOM 778 C CA . ASP A 1 99 ? 0.055 5.471 1.283 1.00 92.94 99 ASP A CA 1
ATOM 779 C C . ASP A 1 99 ? -1.427 5.108 1.385 1.00 92.94 99 ASP A C 1
ATOM 781 O O . ASP A 1 99 ? -1.884 4.182 0.719 1.00 92.94 99 ASP A O 1
ATOM 785 N N . CYS A 1 100 ? -2.158 5.810 2.245 1.00 93.44 100 CYS A N 1
ATOM 786 C CA . CYS A 1 100 ? -3.564 5.570 2.534 1.00 93.44 100 CYS A CA 1
ATOM 787 C C . CYS A 1 100 ? -4.454 6.665 1.951 1.00 93.44 100 CYS A C 1
ATOM 789 O O . CYS A 1 100 ? -4.164 7.856 2.086 1.00 93.44 100 CYS A O 1
ATOM 791 N N . ARG A 1 101 ? -5.585 6.267 1.374 1.00 95.38 101 ARG A N 1
ATOM 792 C CA . ARG A 1 101 ? -6.606 7.167 0.833 1.00 95.38 101 ARG A CA 1
ATOM 793 C C . ARG A 1 101 ? -7.961 6.870 1.447 1.00 95.38 101 ARG A C 1
ATOM 795 O O . ARG A 1 101 ? -8.349 5.708 1.541 1.00 95.38 101 ARG A O 1
ATOM 802 N N . ASP A 1 102 ? -8.654 7.925 1.860 1.00 92.44 102 ASP A N 1
ATOM 803 C CA . ASP A 1 102 ? -10.031 7.839 2.351 1.00 92.44 102 ASP A CA 1
ATOM 804 C C . ASP A 1 102 ? -11.062 7.850 1.204 1.00 92.44 102 ASP A C 1
ATOM 806 O O . ASP A 1 102 ? -10.724 8.045 0.033 1.00 92.44 102 ASP A O 1
ATOM 810 N N . GLU A 1 103 ? -12.345 7.703 1.548 1.00 90.50 103 GLU A N 1
ATOM 811 C CA . GLU A 1 103 ? -13.481 7.757 0.609 1.00 90.50 103 GLU A CA 1
ATOM 812 C C . GLU A 1 103 ? -13.534 9.047 -0.246 1.00 90.50 103 GLU A C 1
ATOM 814 O O . GLU A 1 103 ? -14.192 9.086 -1.288 1.00 90.50 103 GLU A O 1
ATOM 819 N N . LYS A 1 104 ? -12.879 10.128 0.203 1.00 91.94 104 LYS A N 1
ATOM 820 C CA . LYS A 1 104 ? -12.846 11.447 -0.451 1.00 91.94 104 LYS A CA 1
ATOM 821 C C . LYS A 1 104 ? -11.556 11.665 -1.240 1.00 91.94 104 LYS A C 1
ATOM 823 O O . LYS A 1 104 ? -11.329 12.784 -1.700 1.00 91.94 104 LYS A O 1
ATOM 828 N N . ASP A 1 105 ? -10.740 10.622 -1.396 1.00 89.62 105 ASP A N 1
ATOM 829 C CA . ASP A 1 105 ? -9.425 10.646 -2.043 1.00 89.62 105 ASP A CA 1
ATOM 830 C C . ASP A 1 105 ? -8.401 11.546 -1.318 1.00 89.62 105 ASP A C 1
ATOM 832 O O . ASP A 1 105 ? -7.414 11.996 -1.906 1.00 89.62 105 ASP A O 1
ATOM 836 N N . ASN A 1 106 ? -8.590 11.812 -0.017 1.00 92.81 106 ASN A N 1
ATOM 837 C CA . ASN A 1 106 ? -7.564 12.484 0.777 1.00 92.81 106 ASN A CA 1
ATOM 838 C C . ASN A 1 106 ? -6.442 11.501 1.096 1.00 92.81 106 ASN A C 1
ATOM 840 O O . ASN A 1 106 ? -6.636 10.494 1.780 1.00 92.81 106 ASN A O 1
ATOM 844 N N . LYS A 1 107 ? -5.242 11.846 0.640 1.00 94.06 107 LYS A N 1
ATOM 845 C CA . LYS A 1 107 ? -4.034 11.062 0.862 1.00 94.06 107 LYS A CA 1
ATOM 846 C C . LYS A 1 107 ? -3.402 11.363 2.221 1.00 94.06 107 LYS A C 1
ATOM 848 O O . LYS A 1 107 ? -3.120 12.518 2.541 1.00 94.06 107 LYS A O 1
ATOM 853 N N . THR A 1 108 ? -3.098 10.307 2.968 1.00 93.56 108 THR A N 1
ATOM 854 C CA . THR A 1 108 ? -2.289 10.328 4.191 1.00 93.56 108 THR A CA 1
ATOM 855 C C . THR A 1 108 ? -1.197 9.274 4.081 1.00 93.56 108 THR A C 1
ATOM 857 O O . THR A 1 108 ? -1.471 8.138 3.713 1.00 93.56 108 THR A O 1
ATOM 860 N N . VAL A 1 109 ? 0.042 9.638 4.405 1.00 93.81 109 VAL A N 1
ATOM 861 C CA . VAL A 1 109 ? 1.168 8.698 4.411 1.00 93.81 109 VAL A CA 1
ATOM 862 C C . VAL A 1 109 ? 1.509 8.363 5.855 1.00 93.81 109 VAL A C 1
ATOM 864 O O . VAL A 1 109 ? 1.741 9.275 6.646 1.00 93.81 109 VAL A O 1
ATOM 867 N N . TYR A 1 110 ? 1.539 7.074 6.179 1.00 91.31 110 TYR A N 1
ATOM 868 C CA . TYR A 1 110 ? 1.938 6.568 7.489 1.00 91.31 110 TYR A CA 1
ATOM 869 C C . TYR A 1 110 ? 3.286 5.857 7.411 1.00 91.31 110 TYR A C 1
ATOM 871 O O . TYR A 1 110 ? 3.603 5.168 6.436 1.00 91.31 110 TYR A O 1
ATOM 879 N N . THR A 1 111 ? 4.067 5.980 8.476 1.00 92.31 111 THR A N 1
ATOM 880 C CA . THR A 1 111 ? 5.165 5.050 8.759 1.00 92.31 111 THR A CA 1
ATOM 881 C C . THR A 1 111 ? 4.617 3.685 9.190 1.00 92.31 111 THR A C 1
ATOM 883 O O . THR A 1 111 ? 3.450 3.559 9.567 1.00 92.31 111 THR A O 1
ATOM 886 N N . GLU A 1 112 ? 5.454 2.645 9.164 1.00 88.44 112 GLU A N 1
ATOM 887 C CA . GLU A 1 112 ? 5.058 1.303 9.613 1.00 88.44 112 GLU A CA 1
ATOM 888 C C . GLU A 1 112 ? 4.529 1.285 11.059 1.00 88.44 112 GLU A C 1
ATOM 890 O O . GLU A 1 112 ? 3.524 0.628 11.338 1.00 88.44 112 GLU A O 1
ATOM 895 N N . ASP A 1 113 ? 5.155 2.040 11.963 1.00 89.44 113 ASP A N 1
ATOM 896 C CA . AS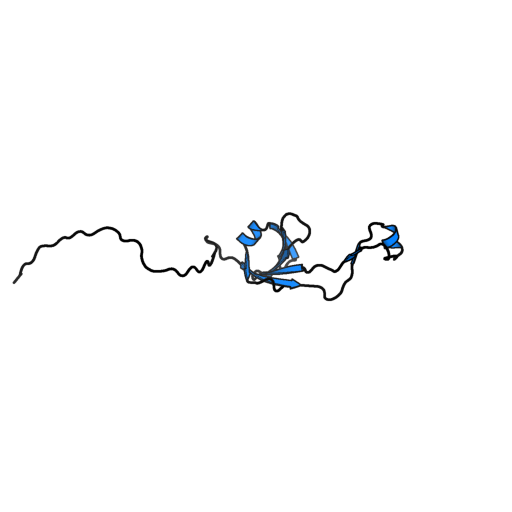P A 1 113 ? 4.740 2.108 13.367 1.00 89.44 113 ASP A CA 1
ATOM 897 C C . ASP A 1 113 ? 3.399 2.837 13.534 1.00 89.44 113 ASP A C 1
ATOM 899 O O . ASP A 1 113 ? 2.526 2.378 14.274 1.00 89.44 113 ASP A O 1
ATOM 903 N N . GLU A 1 114 ? 3.192 3.943 12.812 1.00 91.25 114 GLU A N 1
ATOM 904 C CA . GLU A 1 114 ? 1.920 4.674 12.821 1.00 91.25 114 GLU A CA 1
ATOM 905 C C . GLU A 1 114 ? 0.787 3.816 12.262 1.00 91.25 114 GLU A C 1
ATOM 907 O O . GLU A 1 114 ? -0.287 3.748 12.866 1.00 91.25 114 GLU A O 1
ATOM 912 N N . PHE A 1 115 ? 1.043 3.108 11.160 1.00 91.00 115 PHE A N 1
ATOM 913 C CA . PHE A 1 115 ? 0.076 2.205 10.552 1.00 91.00 115 PHE A CA 1
ATOM 914 C C . PHE A 1 115 ? -0.337 1.099 11.534 1.00 91.00 115 PHE A C 1
ATOM 916 O O . PHE A 1 115 ? -1.526 0.943 11.808 1.00 91.00 115 PHE A O 1
ATOM 923 N N . LYS A 1 116 ? 0.627 0.407 12.158 1.00 89.19 116 LYS A N 1
ATOM 924 C CA . LYS A 1 116 ? 0.364 -0.654 13.153 1.00 89.19 116 LYS A CA 1
ATOM 925 C C . LYS A 1 116 ? -0.278 -0.149 14.448 1.00 89.19 116 LYS A C 1
ATOM 927 O O . LYS A 1 116 ? -0.878 -0.931 15.181 1.00 89.19 116 LYS A O 1
ATOM 932 N N . SER A 1 117 ? -0.147 1.142 14.754 1.00 90.00 117 SER A N 1
ATOM 933 C CA . SER A 1 117 ? -0.808 1.757 15.911 1.00 90.00 117 SER A CA 1
ATOM 934 C C . SER A 1 117 ? -2.291 2.067 15.672 1.00 90.00 117 SER A C 1
ATOM 936 O O . SER A 1 117 ? -3.047 2.185 16.639 1.00 90.00 117 SER A O 1
ATOM 938 N N . LYS A 1 118 ? -2.710 2.207 14.404 1.00 90.25 118 LYS A N 1
ATOM 939 C CA . LYS A 1 118 ? -4.095 2.514 14.007 1.00 90.25 118 LYS A CA 1
ATOM 940 C C . LYS A 1 118 ? -4.842 1.275 13.505 1.00 90.25 118 LYS A C 1
ATOM 942 O O . LYS A 1 118 ? -6.017 1.094 13.834 1.00 90.25 118 LYS A O 1
ATOM 947 N N . TYR A 1 119 ? -4.163 0.433 12.736 1.00 89.81 119 TYR A N 1
ATOM 948 C CA . TYR A 1 119 ? -4.756 -0.682 12.014 1.00 89.81 119 TYR A CA 1
ATOM 949 C C . TYR A 1 119 ? -4.223 -2.031 12.494 1.00 89.81 119 TYR A C 1
ATOM 951 O O . TYR A 1 119 ? -3.063 -2.166 12.885 1.00 89.81 119 TYR A O 1
ATOM 959 N N . TYR A 1 120 ? -5.079 -3.043 12.419 1.00 89.75 120 TYR A N 1
ATOM 960 C CA . TYR A 1 120 ? -4.721 -4.447 12.563 1.00 89.75 120 TYR A CA 1
ATOM 961 C C . TYR A 1 120 ? -5.001 -5.152 11.237 1.00 89.75 120 TYR A C 1
ATOM 963 O O . TYR A 1 120 ? -6.116 -5.078 10.735 1.00 89.75 120 TYR A O 1
ATOM 971 N N . VAL A 1 121 ? -4.000 -5.824 10.668 1.00 87.75 121 VAL A N 1
ATOM 972 C CA . VAL A 1 121 ? -4.150 -6.522 9.386 1.00 87.75 121 VAL A CA 1
ATOM 973 C C . VAL A 1 121 ? -4.471 -7.988 9.646 1.00 87.75 121 VAL A C 1
ATOM 975 O O . VAL A 1 121 ? -3.634 -8.697 10.209 1.00 87.75 121 VAL A O 1
ATOM 978 N N . ASP A 1 122 ? -5.656 -8.434 9.232 1.00 71.94 122 ASP A N 1
ATOM 979 C CA . ASP A 1 122 ? -6.056 -9.841 9.285 1.00 71.94 122 ASP A CA 1
ATOM 980 C C . ASP A 1 122 ? -5.806 -10.464 7.905 1.00 71.94 122 ASP A C 1
ATOM 982 O O . ASP A 1 122 ? -6.547 -10.258 6.949 1.00 71.94 122 ASP A O 1
ATOM 986 N N . GLY A 1 123 ? -4.674 -11.150 7.739 1.00 62.78 123 GLY A N 1
ATOM 987 C CA . GLY A 1 123 ? -4.325 -11.735 6.448 1.00 62.78 123 GLY A CA 1
ATOM 988 C C . GLY A 1 123 ? -2.950 -12.390 6.418 1.00 62.78 123 GLY A C 1
ATOM 989 O O . GLY A 1 123 ? -1.978 -11.885 6.979 1.00 62.78 123 GLY A O 1
ATOM 990 N N . GLN A 1 124 ? -2.858 -13.533 5.738 1.00 56.22 124 GLN A N 1
ATOM 991 C CA . GLN A 1 124 ? -1.587 -14.171 5.398 1.00 56.22 124 GLN A CA 1
ATOM 992 C C . GLN A 1 124 ? -1.225 -13.813 3.955 1.00 56.22 124 GLN A C 1
ATOM 994 O O . GLN A 1 124 ? -2.065 -13.943 3.068 1.00 56.22 124 GLN A O 1
ATOM 999 N N . ARG A 1 125 ? 0.032 -13.417 3.702 1.00 54.06 125 ARG A N 1
ATOM 1000 C CA . ARG A 1 125 ? 0.577 -13.370 2.335 1.00 54.06 125 ARG A CA 1
ATOM 1001 C C . ARG A 1 125 ? 0.498 -14.779 1.747 1.00 54.06 125 ARG A C 1
ATOM 1003 O O . ARG A 1 125 ? 1.246 -15.659 2.172 1.00 54.06 125 ARG A O 1
ATOM 1010 N N . ILE A 1 126 ? -0.415 -15.001 0.809 1.00 49.53 126 ILE A N 1
ATOM 1011 C CA . ILE A 1 126 ? -0.462 -16.246 0.043 1.00 49.53 126 ILE A CA 1
ATOM 1012 C C . ILE A 1 126 ? 0.608 -16.107 -1.042 1.00 49.53 126 ILE A C 1
ATOM 1014 O O . ILE A 1 126 ? 0.485 -15.250 -1.912 1.00 49.53 126 ILE A O 1
ATOM 1018 N N . HIS A 1 127 ? 1.689 -16.875 -0.904 1.00 46.41 127 HIS A N 1
ATOM 1019 C CA . HIS A 1 127 ? 2.864 -16.840 -1.777 1.00 46.41 127 HIS A CA 1
ATOM 1020 C C . HIS A 1 127 ? 2.745 -17.807 -2.954 1.00 46.41 127 HIS A C 1
ATOM 1022 O O . HIS A 1 127 ? 2.216 -18.924 -2.739 1.00 46.41 127 HIS A O 1
#